Protein AF-T2IH09-F1 (afdb_monomer_lite)

Structure (mmCIF, N/CA/C/O backbone):
data_AF-T2IH09-F1
#
_entry.id   AF-T2IH09-F1
#
loop_
_atom_site.group_PDB
_atom_site.id
_atom_site.type_symbol
_atom_site.label_atom_id
_atom_site.label_alt_id
_atom_site.label_comp_id
_atom_site.label_asym_id
_atom_site.label_entity_id
_atom_site.label_seq_id
_atom_site.pdbx_PDB_ins_code
_atom_site.Cartn_x
_atom_site.Cartn_y
_atom_site.Cartn_z
_atom_site.occupancy
_atom_site.B_iso_or_equiv
_atom_site.auth_seq_id
_atom_site.auth_comp_id
_atom_site.auth_asym_id
_atom_site.auth_atom_id
_atom_site.pdbx_PDB_model_num
ATOM 1 N N . MET A 1 1 ? -2.433 -32.003 104.036 1.00 46.66 1 MET A N 1
ATOM 2 C CA . MET A 1 1 ? -1.662 -31.411 102.922 1.00 46.66 1 MET A CA 1
ATOM 3 C C . MET A 1 1 ? -2.143 -32.013 101.609 1.00 46.66 1 MET A C 1
ATOM 5 O O . MET A 1 1 ? -1.930 -33.198 101.401 1.00 46.66 1 MET A O 1
ATOM 9 N N . LYS A 1 2 ? -2.844 -31.217 100.794 1.00 37.00 2 LYS A N 1
ATOM 10 C CA . LYS A 1 2 ? -2.771 -31.111 99.322 1.00 37.00 2 LYS A CA 1
ATOM 11 C C . LYS A 1 2 ? -3.903 -30.170 98.893 1.00 37.00 2 LYS A C 1
ATOM 13 O O . LYS A 1 2 ? -5.067 -30.548 98.905 1.00 37.00 2 LYS A O 1
ATOM 18 N N . PHE A 1 3 ? -3.536 -28.928 98.593 1.00 43.38 3 PHE A N 1
ATOM 19 C CA . PHE A 1 3 ? -4.366 -28.004 97.827 1.00 43.38 3 PHE A CA 1
ATOM 20 C C . PHE A 1 3 ? -4.212 -28.351 96.343 1.00 43.38 3 PHE A C 1
ATOM 22 O O . PHE A 1 3 ? -3.113 -28.706 95.915 1.00 43.38 3 PHE A O 1
ATOM 29 N N . SER A 1 4 ? -5.282 -28.233 95.562 1.00 39.00 4 SER A N 1
ATOM 30 C CA . SER A 1 4 ? -5.186 -28.083 94.109 1.00 39.00 4 SER A CA 1
ATOM 31 C C . SER A 1 4 ? -6.393 -27.303 93.608 1.00 39.00 4 SER A C 1
ATOM 33 O O . SER A 1 4 ? -7.534 -27.735 93.749 1.00 39.00 4 SER A O 1
ATOM 35 N N . GLU A 1 5 ? -6.093 -26.135 93.060 1.00 45.44 5 GLU A N 1
ATOM 36 C CA . GLU A 1 5 ? -7.002 -25.106 92.576 1.00 45.44 5 GLU A CA 1
ATOM 37 C C . GLU A 1 5 ? -7.637 -25.429 91.213 1.00 45.44 5 GLU A C 1
ATOM 39 O O . GLU A 1 5 ? -7.049 -26.116 90.379 1.00 45.44 5 GLU A O 1
ATOM 44 N N . GLY A 1 6 ? -8.776 -24.774 90.957 1.00 41.94 6 GLY A N 1
ATOM 45 C CA . GLY A 1 6 ? -9.046 -24.126 89.673 1.00 41.94 6 GLY A CA 1
ATOM 46 C C . GLY A 1 6 ? -9.856 -24.918 88.644 1.00 41.94 6 GLY A C 1
ATOM 47 O O . GLY A 1 6 ? -9.384 -25.895 88.072 1.00 41.94 6 GLY A O 1
ATOM 48 N N . LYS A 1 7 ? -10.996 -24.355 88.225 1.00 40.88 7 LYS A N 1
ATOM 49 C CA . LYS A 1 7 ? -11.036 -23.450 87.057 1.00 40.88 7 LYS A CA 1
ATOM 50 C C . LYS A 1 7 ? -12.455 -22.913 86.829 1.00 40.88 7 LYS A C 1
ATOM 52 O O . LYS A 1 7 ? -13.425 -23.654 86.752 1.00 40.88 7 LYS A O 1
ATOM 57 N N . SER A 1 8 ? -12.516 -21.589 86.743 1.00 40.19 8 SER A N 1
ATOM 58 C CA . SER A 1 8 ? -13.667 -20.756 86.403 1.00 40.19 8 SER A CA 1
ATOM 59 C C . SER A 1 8 ? -14.221 -21.092 85.010 1.00 40.19 8 SER A C 1
ATOM 61 O O . SER A 1 8 ? -13.473 -21.115 84.030 1.00 40.19 8 SER A O 1
ATOM 63 N N . TYR A 1 9 ? -15.534 -21.325 84.924 1.00 46.09 9 TYR A N 1
ATOM 64 C CA . TYR A 1 9 ? -16.278 -21.433 83.668 1.00 46.09 9 TYR A CA 1
ATOM 65 C C . TYR A 1 9 ? -16.622 -20.032 83.163 1.00 46.09 9 TYR A C 1
ATOM 67 O O . TYR A 1 9 ? -17.756 -19.575 83.267 1.00 46.09 9 TYR A O 1
ATOM 75 N N . LEU A 1 10 ? -15.633 -19.330 82.621 1.00 43.31 10 LEU A N 1
ATOM 76 C CA . LEU A 1 10 ? -15.899 -18.166 81.785 1.00 43.31 10 LEU A CA 1
ATOM 77 C C . LEU A 1 10 ? -15.706 -18.599 80.338 1.00 43.31 10 LEU A C 1
ATOM 79 O O . LEU A 1 10 ? -14.590 -18.696 79.825 1.00 43.31 10 LEU A O 1
ATOM 83 N N . SER A 1 11 ? -16.832 -18.933 79.709 1.00 40.62 11 SER A N 1
ATOM 84 C CA . SER A 1 11 ? -16.965 -19.129 78.272 1.00 40.62 11 SER A CA 1
ATOM 85 C C . SER A 1 11 ? -16.314 -17.954 77.550 1.00 40.62 11 SER A C 1
ATOM 87 O O . SER A 1 11 ? -16.773 -16.816 77.648 1.00 40.62 11 SER A O 1
ATOM 89 N N . LYS A 1 12 ? -15.218 -18.236 76.844 1.00 39.53 12 LYS A N 1
ATOM 90 C CA . LYS A 1 12 ? -14.568 -17.287 75.947 1.00 39.53 12 LYS A CA 1
ATOM 91 C C . LYS A 1 12 ? -15.590 -16.877 74.889 1.00 39.53 12 LYS A C 1
ATOM 93 O O . LYS A 1 12 ? -15.905 -17.667 74.004 1.00 39.53 12 LYS A O 1
ATOM 98 N N . LEU A 1 13 ? -16.097 -15.652 74.981 1.00 39.06 13 LEU A N 1
ATOM 99 C CA . LEU A 1 13 ? -16.778 -15.004 73.871 1.00 39.06 13 LEU A CA 1
ATOM 100 C C . LEU A 1 13 ? -15.697 -14.679 72.835 1.00 39.06 13 LEU A C 1
ATOM 102 O O . LEU A 1 13 ? -15.056 -13.633 72.884 1.00 39.06 13 LEU A O 1
ATOM 106 N N . ALA A 1 14 ? -15.409 -15.637 71.957 1.00 49.75 14 ALA A N 1
ATOM 107 C CA . ALA A 1 14 ? -14.593 -15.378 70.787 1.00 49.75 14 ALA A CA 1
ATOM 108 C C . ALA A 1 14 ? -15.436 -14.509 69.850 1.00 49.75 14 ALA A C 1
ATOM 110 O O . ALA A 1 14 ? -16.384 -14.982 69.228 1.00 49.75 14 ALA A O 1
ATOM 111 N N . ILE A 1 15 ? -15.124 -13.216 69.814 1.00 48.81 15 ILE A N 1
ATOM 112 C CA . ILE A 1 15 ? -15.666 -12.276 68.838 1.00 48.81 15 ILE A CA 1
ATOM 113 C C . ILE A 1 15 ? -15.299 -12.834 67.460 1.00 48.81 15 ILE A C 1
ATOM 115 O O . ILE A 1 15 ? -14.118 -12.949 67.129 1.00 48.81 15 ILE A O 1
ATOM 119 N N . ALA A 1 16 ? -16.304 -13.240 66.685 1.00 49.28 16 ALA A N 1
ATOM 120 C CA . ALA A 1 16 ? -16.114 -13.671 65.311 1.00 49.28 16 ALA A CA 1
ATOM 121 C C . ALA A 1 16 ? -15.603 -12.470 64.504 1.00 49.28 16 ALA A C 1
ATOM 123 O O . ALA A 1 16 ? -16.352 -11.550 64.178 1.00 49.28 16 ALA A O 1
ATOM 124 N N . SER A 1 17 ? -14.300 -12.459 64.234 1.00 48.44 17 SER A N 1
ATOM 125 C CA . SER A 1 17 ? -13.679 -11.505 63.324 1.00 48.44 17 SER A CA 1
ATOM 126 C C . SER A 1 17 ? -14.224 -11.770 61.923 1.00 48.44 17 SER A C 1
ATOM 128 O O . SER A 1 17 ? -13.892 -12.774 61.294 1.00 48.44 17 SER A O 1
ATOM 130 N N . SER A 1 18 ? -15.115 -10.900 61.454 1.00 55.62 18 SER A N 1
ATOM 131 C CA . SER A 1 18 ? -15.536 -10.895 60.057 1.00 55.62 18 SER A CA 1
ATOM 132 C C . SER A 1 18 ? -14.411 -10.256 59.251 1.00 55.62 18 SER A C 1
ATOM 134 O O . SER A 1 18 ? -14.245 -9.038 59.265 1.00 55.62 18 SER A O 1
ATOM 136 N N . ILE A 1 19 ? -13.600 -11.078 58.584 1.00 58.06 19 ILE A N 1
ATOM 137 C CA . ILE A 1 19 ? -12.611 -10.594 57.621 1.00 58.06 19 ILE A CA 1
ATOM 138 C C . ILE A 1 19 ? -13.391 -10.095 56.403 1.00 58.06 19 ILE A C 1
ATOM 140 O O . ILE A 1 19 ? -13.823 -10.882 55.565 1.00 58.06 19 ILE A O 1
ATOM 144 N N . VAL A 1 20 ? -13.594 -8.782 56.312 1.00 58.94 20 VAL A N 1
ATOM 145 C CA . VAL A 1 20 ? -14.039 -8.140 55.072 1.00 58.94 20 VAL A CA 1
ATOM 146 C C . VAL A 1 20 ? -12.849 -8.155 54.121 1.00 58.94 20 VAL A C 1
ATOM 148 O O . VAL A 1 20 ? -11.920 -7.359 54.248 1.00 58.94 20 VAL A O 1
ATOM 151 N N . THR A 1 21 ? -12.836 -9.101 53.185 1.00 56.84 21 THR A N 1
ATOM 152 C CA . THR A 1 21 ? -11.869 -9.100 52.088 1.00 56.84 21 THR A CA 1
ATOM 153 C C . THR A 1 21 ? -12.292 -8.018 51.099 1.00 56.84 21 THR A C 1
ATOM 155 O O . THR A 1 21 ? -13.213 -8.206 50.307 1.00 56.84 21 THR A O 1
ATOM 158 N N . ILE A 1 22 ? -11.655 -6.849 51.171 1.00 59.97 22 ILE A N 1
ATOM 159 C CA . ILE A 1 22 ? -11.803 -5.811 50.149 1.00 59.97 22 ILE A CA 1
ATOM 160 C C . ILE A 1 22 ? -11.061 -6.321 48.913 1.00 59.97 22 ILE A C 1
ATOM 162 O O . ILE A 1 22 ? -9.833 -6.278 48.857 1.00 59.97 22 ILE A O 1
ATOM 166 N N . ASN A 1 23 ? -11.798 -6.850 47.935 1.00 58.34 23 ASN A N 1
ATOM 167 C CA . ASN A 1 23 ? -11.239 -7.132 46.618 1.00 58.34 23 ASN A CA 1
ATOM 168 C C . ASN A 1 23 ? -10.898 -5.788 45.969 1.00 58.34 23 ASN A C 1
ATOM 170 O O . ASN A 1 23 ? -11.774 -5.101 45.447 1.00 58.34 23 ASN A O 1
ATOM 174 N N . ALA A 1 24 ? -9.631 -5.387 46.044 1.00 61.00 24 ALA A N 1
ATOM 175 C CA . ALA A 1 24 ? -9.134 -4.280 45.247 1.00 61.00 24 ALA A CA 1
ATOM 176 C C . ALA A 1 24 ? -9.313 -4.654 43.768 1.00 61.00 24 ALA A C 1
ATOM 178 O O . ALA A 1 24 ? -8.673 -5.584 43.276 1.00 61.00 24 ALA A O 1
ATOM 179 N N . LEU A 1 25 ? -10.208 -3.954 43.069 1.00 60.94 25 LEU A N 1
ATOM 180 C CA . LEU A 1 25 ? -10.286 -4.002 41.614 1.00 60.94 25 LEU A CA 1
ATOM 181 C C . LEU A 1 25 ? -8.935 -3.524 41.080 1.00 60.94 25 LEU A C 1
ATOM 183 O O . LEU A 1 25 ? -8.598 -2.345 41.181 1.00 60.94 25 LEU A O 1
ATOM 187 N N . ALA A 1 26 ? -8.134 -4.452 40.561 1.00 64.31 26 ALA A N 1
ATOM 188 C CA . ALA A 1 26 ? -6.912 -4.107 39.860 1.00 64.31 26 ALA A CA 1
ATOM 189 C C . ALA A 1 26 ? -7.300 -3.283 38.626 1.00 64.31 26 ALA A C 1
ATOM 191 O O . ALA A 1 26 ? -7.812 -3.823 37.646 1.00 64.31 26 ALA A O 1
ATOM 192 N N . ILE A 1 27 ? -7.075 -1.969 38.679 1.00 63.00 27 ILE A N 1
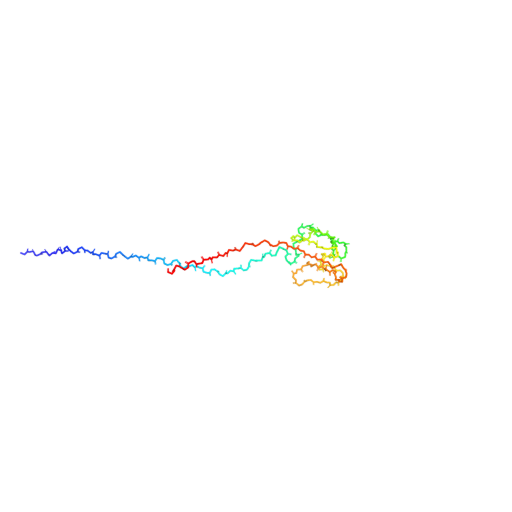ATOM 193 C CA . ILE A 1 27 ? -7.140 -1.109 37.499 1.00 63.00 27 ILE A CA 1
ATOM 194 C C . ILE A 1 27 ? -5.911 -1.464 36.662 1.00 63.00 27 ILE A C 1
ATOM 196 O O . ILE A 1 27 ? -4.837 -0.885 36.823 1.00 63.00 27 ILE A O 1
ATOM 200 N N . ALA A 1 28 ? -6.038 -2.487 35.817 1.00 63.97 28 ALA A N 1
ATOM 201 C CA . ALA A 1 28 ? -5.037 -2.755 34.802 1.00 63.97 28 ALA A CA 1
ATOM 202 C C . ALA A 1 28 ? -4.999 -1.538 33.861 1.00 63.97 28 ALA A C 1
ATOM 204 O O . ALA A 1 28 ? -6.062 -1.099 33.409 1.00 63.97 28 ALA A O 1
ATOM 205 N N . PRO A 1 29 ? -3.820 -0.963 33.561 1.00 63.59 29 PRO A N 1
ATOM 206 C CA . PRO A 1 29 ? -3.733 0.076 32.547 1.00 63.59 29 PRO A CA 1
ATOM 207 C C . PRO A 1 29 ? -4.310 -0.485 31.247 1.00 63.59 29 PRO A C 1
ATOM 209 O O . PRO A 1 29 ? -3.933 -1.584 30.832 1.00 63.59 29 PRO A O 1
ATOM 212 N N . SER A 1 30 ? -5.238 0.239 30.612 1.00 65.19 30 SER A N 1
ATOM 213 C CA . SER A 1 30 ? -5.767 -0.186 29.319 1.00 65.19 30 SER A CA 1
ATOM 214 C C . SER A 1 30 ? -4.607 -0.220 28.328 1.00 65.19 30 SER A C 1
ATOM 216 O O . SER A 1 30 ? -4.091 0.824 27.924 1.00 65.19 30 SER A O 1
ATOM 218 N N . GLN A 1 31 ? -4.159 -1.414 27.952 1.00 67.94 31 GLN A N 1
ATOM 219 C CA . GLN A 1 31 ? -3.251 -1.564 26.826 1.00 67.94 31 GLN A CA 1
ATOM 220 C C . GLN A 1 31 ? -4.034 -1.110 25.591 1.00 67.94 31 GLN A C 1
ATOM 222 O O . GLN A 1 31 ? -5.095 -1.662 25.295 1.00 67.94 31 GLN A O 1
ATOM 227 N N . ALA A 1 32 ? -3.556 -0.075 24.899 1.00 71.69 32 ALA A N 1
ATOM 228 C CA . ALA A 1 32 ? -4.133 0.307 23.620 1.00 71.69 32 ALA A CA 1
ATOM 229 C C . ALA A 1 32 ? -3.961 -0.878 22.659 1.00 71.69 32 ALA A C 1
ATOM 231 O O . ALA A 1 32 ? -2.843 -1.245 22.301 1.00 71.69 32 ALA A O 1
ATOM 232 N N . MET A 1 33 ? -5.065 -1.515 22.283 1.00 75.62 33 MET A N 1
ATOM 233 C CA . MET A 1 33 ? -5.044 -2.586 21.295 1.00 75.62 33 MET A CA 1
ATOM 234 C C . MET A 1 33 ? -4.766 -1.964 19.924 1.00 75.62 33 MET A C 1
ATOM 236 O O . MET A 1 33 ? -5.526 -1.107 19.471 1.00 75.62 33 MET A O 1
ATOM 240 N N . ASN A 1 34 ? -3.686 -2.384 19.255 1.00 82.56 34 ASN A N 1
ATOM 241 C CA . ASN A 1 34 ? -3.486 -2.024 17.856 1.00 82.56 34 ASN A CA 1
ATOM 242 C C . ASN A 1 34 ? -4.483 -2.812 17.007 1.00 82.56 34 ASN A C 1
ATOM 244 O O . ASN A 1 34 ? -4.357 -4.022 16.829 1.00 82.56 34 ASN A O 1
ATOM 248 N N . LEU A 1 35 ? -5.490 -2.102 16.521 1.00 89.62 35 LEU A N 1
ATOM 249 C CA . LEU A 1 35 ? -6.575 -2.664 15.733 1.00 89.62 35 LEU A CA 1
ATOM 250 C C . LEU A 1 35 ? -6.293 -2.646 14.229 1.00 89.62 35 LEU A C 1
ATOM 252 O O . LEU A 1 35 ? -7.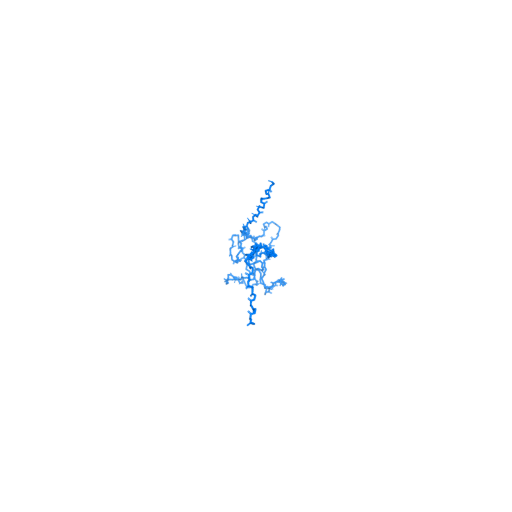015 -3.296 13.474 1.00 89.62 35 LEU A O 1
ATOM 256 N N . ILE A 1 36 ? -5.264 -1.911 13.793 1.00 93.62 36 ILE A N 1
ATOM 257 C CA . ILE A 1 36 ? -4.922 -1.808 12.379 1.00 93.62 36 ILE A CA 1
ATOM 258 C C . ILE A 1 36 ? -4.215 -3.085 11.949 1.00 93.62 36 ILE A C 1
ATOM 260 O O . ILE A 1 36 ? -3.094 -3.376 12.374 1.00 93.62 36 ILE A O 1
ATOM 264 N N . GLN A 1 37 ? -4.849 -3.838 11.058 1.00 95.00 37 GLN A N 1
ATOM 265 C CA . GLN A 1 37 ? -4.213 -5.009 10.468 1.00 95.00 37 GLN A CA 1
ATOM 266 C C . GLN A 1 37 ? -3.250 -4.554 9.378 1.00 95.00 37 GLN A C 1
ATOM 268 O O . GLN A 1 37 ? -3.620 -3.757 8.517 1.00 95.00 37 GLN A O 1
ATOM 273 N N . ASN A 1 38 ? -2.021 -5.071 9.415 1.00 96.25 38 ASN A N 1
ATOM 274 C CA . ASN A 1 38 ? -0.982 -4.752 8.435 1.00 96.25 38 ASN A CA 1
ATOM 275 C C . ASN A 1 38 ? -0.777 -3.234 8.241 1.00 96.25 38 ASN A C 1
ATOM 277 O O . ASN A 1 38 ? -0.656 -2.749 7.118 1.00 96.25 38 ASN A O 1
ATOM 281 N N . GLY A 1 39 ? -0.781 -2.469 9.339 1.00 95.50 39 GLY A N 1
ATOM 282 C CA . GLY A 1 39 ? -0.679 -1.005 9.292 1.00 95.50 39 GLY A CA 1
ATOM 283 C C . GLY A 1 39 ? 0.657 -0.474 8.769 1.00 95.50 39 GLY A C 1
ATOM 284 O O . GLY A 1 39 ? 0.723 0.668 8.332 1.00 95.50 39 GLY A O 1
ATOM 285 N N . SER A 1 40 ? 1.706 -1.301 8.791 1.00 95.44 40 SER A N 1
ATOM 286 C CA . SER A 1 40 ? 3.005 -1.000 8.182 1.00 95.44 40 SER A CA 1
ATOM 287 C C . SER A 1 40 ? 3.137 -1.507 6.745 1.00 95.44 40 SER A C 1
ATOM 289 O O . SER A 1 40 ? 4.151 -1.241 6.122 1.00 95.44 40 SER A O 1
ATOM 291 N N . PHE A 1 41 ? 2.139 -2.225 6.212 1.00 97.62 41 PHE A N 1
ATOM 292 C CA . PHE A 1 41 ? 2.141 -2.802 4.859 1.00 97.62 41 PHE A CA 1
ATOM 293 C C . PHE A 1 41 ? 3.216 -3.870 4.598 1.00 97.62 41 PHE A C 1
ATOM 295 O O . PHE A 1 41 ? 3.440 -4.242 3.450 1.00 97.62 41 PHE A O 1
ATOM 302 N N . GLU A 1 42 ? 3.849 -4.399 5.645 1.00 97.94 42 GLU A N 1
ATOM 303 C CA . GLU A 1 42 ? 4.951 -5.368 5.544 1.00 97.94 42 GLU A CA 1
ATOM 304 C C . GLU A 1 42 ? 4.488 -6.820 5.373 1.00 97.94 42 GLU A C 1
ATOM 306 O O . GLU A 1 42 ? 5.233 -7.667 4.878 1.00 97.94 42 GLU A O 1
ATOM 311 N N . ASN A 1 43 ? 3.259 -7.151 5.782 1.00 97.25 43 ASN A N 1
ATOM 312 C CA . ASN A 1 43 ? 2.730 -8.491 5.566 1.00 97.25 43 ASN A CA 1
ATOM 313 C C . ASN A 1 43 ? 2.356 -8.654 4.091 1.00 97.25 43 ASN A C 1
ATOM 315 O O . ASN A 1 43 ? 1.304 -8.183 3.662 1.00 97.25 43 ASN A O 1
ATOM 319 N N . ILE A 1 44 ? 3.204 -9.353 3.334 1.00 97.12 44 ILE A N 1
ATOM 320 C CA . ILE A 1 44 ? 2.956 -9.615 1.915 1.00 97.12 44 ILE A CA 1
ATOM 321 C C . ILE A 1 44 ? 2.048 -10.816 1.657 1.00 97.12 44 ILE A C 1
ATOM 323 O O . ILE A 1 44 ? 1.456 -10.891 0.587 1.00 97.12 44 ILE A O 1
ATOM 327 N N . ASN A 1 45 ? 1.952 -11.775 2.583 1.00 96.50 45 ASN A N 1
ATOM 328 C CA . ASN A 1 45 ? 1.220 -13.041 2.413 1.00 96.50 45 ASN A CA 1
ATOM 329 C C . ASN A 1 45 ? 1.378 -13.704 1.015 1.00 96.50 45 ASN A C 1
ATOM 331 O O . ASN A 1 45 ? 0.431 -14.272 0.479 1.00 96.50 45 ASN A O 1
ATOM 335 N N . GLY A 1 46 ? 2.547 -13.558 0.373 1.00 96.19 46 GLY A N 1
ATOM 336 C CA . GLY A 1 46 ? 2.816 -14.048 -0.990 1.00 96.19 46 GLY A CA 1
ATOM 337 C C . GLY A 1 46 ? 2.045 -13.358 -2.128 1.00 96.19 46 GLY A C 1
ATOM 338 O O . GLY A 1 46 ? 2.086 -13.828 -3.259 1.00 96.19 46 GLY A O 1
ATOM 339 N N . THR A 1 47 ? 1.337 -12.264 -1.852 1.00 97.69 47 THR A N 1
ATOM 340 C CA . THR A 1 47 ? 0.456 -11.573 -2.811 1.00 97.69 47 THR A CA 1
ATOM 341 C C . THR A 1 47 ? 1.149 -10.460 -3.597 1.00 97.69 47 THR A C 1
ATOM 343 O O . THR A 1 47 ? 0.683 -10.090 -4.674 1.00 97.69 47 THR A O 1
ATOM 346 N N . PHE A 1 48 ? 2.262 -9.928 -3.084 1.00 97.88 48 PHE A N 1
ATOM 347 C CA . PHE A 1 48 ? 3.031 -8.901 -3.775 1.00 97.88 48 PHE A CA 1
ATOM 348 C C . PHE A 1 48 ? 3.744 -9.483 -5.000 1.00 97.88 48 PHE A C 1
ATOM 350 O O . PHE A 1 48 ? 4.567 -10.392 -4.880 1.00 97.88 48 PHE A O 1
ATOM 357 N N . VAL A 1 49 ? 3.474 -8.906 -6.171 1.00 97.00 49 VAL A N 1
ATOM 358 C CA . VAL A 1 49 ? 4.130 -9.256 -7.433 1.00 97.00 49 VAL A CA 1
ATOM 359 C C . VAL A 1 49 ? 4.791 -8.009 -8.008 1.00 97.00 49 VAL A C 1
ATOM 361 O O . VAL A 1 49 ? 4.124 -7.108 -8.514 1.00 97.00 49 VAL A O 1
ATOM 364 N N . ASN A 1 50 ? 6.121 -7.963 -7.932 1.00 94.69 50 ASN A N 1
ATOM 365 C CA . ASN A 1 50 ? 6.915 -6.881 -8.504 1.00 94.69 50 ASN A CA 1
ATOM 366 C C . ASN A 1 50 ? 6.728 -6.833 -10.031 1.00 94.69 50 ASN A C 1
ATOM 368 O O . ASN A 1 50 ? 6.950 -7.829 -10.716 1.00 94.69 50 ASN A O 1
ATOM 372 N N . ASN A 1 51 ? 6.381 -5.666 -10.572 1.00 94.00 51 ASN A N 1
ATOM 373 C CA . ASN A 1 51 ? 6.238 -5.441 -12.013 1.00 94.00 51 ASN A CA 1
ATOM 374 C C . ASN A 1 51 ? 7.573 -5.272 -12.773 1.00 94.00 51 ASN A C 1
ATOM 376 O O . ASN A 1 51 ? 7.566 -4.928 -13.952 1.00 94.00 51 ASN A O 1
ATOM 380 N N . GLY A 1 52 ? 8.709 -5.459 -12.100 1.00 93.88 52 GLY A N 1
ATOM 381 C CA . GLY A 1 52 ? 10.059 -5.239 -12.622 1.00 93.88 52 GLY A CA 1
ATOM 382 C C . GLY A 1 52 ? 10.670 -3.886 -12.242 1.00 93.88 52 GLY A C 1
ATOM 383 O O . GLY A 1 52 ? 11.876 -3.716 -12.377 1.00 93.88 52 GLY A O 1
ATOM 384 N N . ALA A 1 53 ? 9.881 -2.945 -11.716 1.00 93.94 53 ALA A N 1
ATOM 385 C CA . ALA A 1 53 ? 10.335 -1.621 -11.277 1.00 93.94 53 ALA A CA 1
ATOM 386 C C . ALA A 1 53 ? 10.275 -1.427 -9.747 1.00 93.94 53 ALA A C 1
ATOM 388 O O . ALA A 1 53 ? 10.480 -0.321 -9.242 1.00 93.94 53 ALA A O 1
ATOM 389 N N . GLY A 1 54 ? 10.010 -2.499 -8.995 1.00 95.75 54 GLY A N 1
ATOM 390 C CA . GLY A 1 54 ? 9.967 -2.500 -7.532 1.00 95.75 54 GLY A CA 1
ATOM 391 C C . GLY A 1 54 ? 8.609 -2.147 -6.937 1.00 95.75 54 GLY A C 1
ATOM 392 O O . GLY A 1 54 ? 8.546 -1.864 -5.741 1.00 95.75 54 GLY A O 1
ATOM 393 N N . PHE A 1 55 ? 7.536 -2.172 -7.731 1.00 95.88 55 PHE A N 1
ATOM 394 C CA . PHE A 1 55 ? 6.177 -1.902 -7.266 1.00 95.88 55 PHE A CA 1
ATOM 395 C C . PHE A 1 55 ? 5.135 -2.804 -7.934 1.00 95.88 55 PHE A C 1
ATOM 397 O O . PHE A 1 55 ? 5.408 -3.475 -8.927 1.00 95.88 55 PHE A O 1
ATOM 404 N N . MET A 1 56 ? 3.925 -2.795 -7.387 1.00 97.00 56 MET A N 1
ATOM 405 C CA . MET A 1 56 ? 2.758 -3.493 -7.906 1.00 97.00 56 MET A CA 1
ATOM 406 C C . MET A 1 56 ? 1.593 -2.499 -8.031 1.00 97.00 56 MET A C 1
ATOM 408 O O . MET A 1 56 ? 1.126 -1.995 -7.007 1.00 97.00 56 MET A O 1
ATOM 412 N N . PRO A 1 57 ? 1.113 -2.184 -9.248 1.00 95.44 57 PRO A N 1
ATOM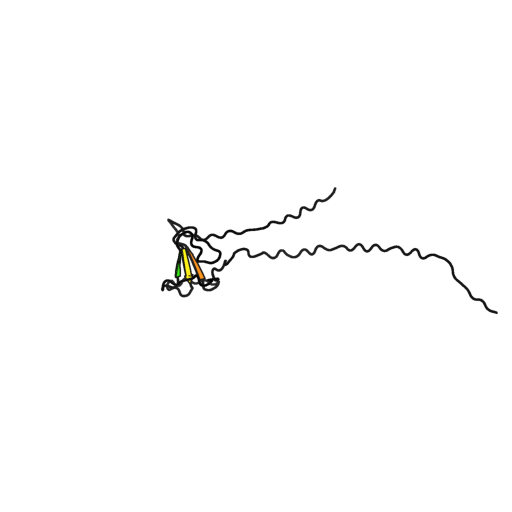 413 C CA . PRO A 1 57 ? -0.066 -1.345 -9.418 1.00 95.44 57 PRO A CA 1
ATOM 414 C C . PRO A 1 57 ? -1.323 -2.105 -8.988 1.00 95.44 57 PRO A C 1
ATOM 416 O O . PRO A 1 57 ? -1.493 -3.282 -9.306 1.00 95.44 57 PRO A O 1
ATOM 419 N N . LEU A 1 58 ? -2.225 -1.419 -8.294 1.00 96.81 58 LEU A N 1
ATOM 420 C CA . LEU A 1 58 ? -3.466 -1.981 -7.779 1.00 96.81 58 LEU A CA 1
ATOM 421 C C . LEU A 1 58 ? -4.667 -1.265 -8.407 1.00 96.81 58 LEU A C 1
ATOM 423 O O . LEU A 1 58 ? -4.764 -0.035 -8.409 1.00 96.81 58 LEU A O 1
ATOM 427 N N . GLY A 1 59 ? -5.588 -2.058 -8.959 1.00 95.00 59 GLY A N 1
ATOM 428 C CA . GLY A 1 59 ? -6.878 -1.576 -9.456 1.00 95.00 59 GLY A CA 1
ATOM 429 C C . GLY A 1 59 ? -7.846 -1.249 -8.318 1.00 95.00 59 GLY A C 1
ATOM 430 O O . GLY A 1 59 ? -7.542 -1.513 -7.159 1.00 95.00 59 GLY A O 1
ATOM 431 N N . ASN A 1 60 ? -9.017 -0.696 -8.647 1.00 95.56 60 ASN A N 1
ATOM 432 C CA . ASN A 1 60 ? -10.093 -0.435 -7.684 1.00 95.56 60 ASN A CA 1
ATOM 433 C C . ASN A 1 60 ? -10.635 -1.736 -7.059 1.00 95.56 60 ASN A C 1
ATOM 435 O O . ASN A 1 60 ? -10.809 -2.718 -7.779 1.00 95.56 60 ASN A O 1
ATOM 439 N N . GLY A 1 61 ? -10.937 -1.738 -5.758 1.00 96.75 61 GLY A N 1
ATOM 440 C CA . GLY A 1 61 ? -11.465 -2.904 -5.041 1.00 96.75 61 GLY A CA 1
ATOM 441 C C . GLY A 1 61 ? -10.464 -4.047 -4.830 1.00 96.75 61 GLY A C 1
ATOM 442 O O . GLY A 1 61 ? -10.858 -5.146 -4.453 1.00 96.75 61 GLY A O 1
ATOM 443 N N . SER A 1 62 ? -9.175 -3.817 -5.080 1.00 97.31 62 SER A N 1
ATOM 444 C CA . SER A 1 62 ? -8.117 -4.805 -4.870 1.00 97.31 62 SER A CA 1
ATOM 445 C C . SER A 1 62 ? -7.935 -5.105 -3.385 1.00 97.31 62 SER A C 1
ATOM 447 O O . SER A 1 62 ? -7.780 -4.182 -2.588 1.00 97.31 62 SER A O 1
ATOM 449 N N . THR A 1 63 ? -7.876 -6.392 -3.040 1.00 96.94 63 THR A N 1
ATOM 450 C CA . THR A 1 63 ? -7.572 -6.911 -1.693 1.00 96.94 63 THR A CA 1
ATOM 451 C C . THR A 1 63 ? -6.185 -7.553 -1.622 1.00 96.94 63 THR A C 1
ATOM 453 O O . THR A 1 63 ? -5.932 -8.406 -0.773 1.00 96.94 63 THR A O 1
ATOM 456 N N . VAL A 1 64 ? -5.305 -7.214 -2.572 1.00 97.25 64 VAL A N 1
ATOM 457 C CA . VAL A 1 64 ? -3.958 -7.791 -2.667 1.00 97.25 64 VAL A CA 1
ATOM 458 C C . VAL A 1 64 ? -3.148 -7.474 -1.416 1.00 97.25 64 VAL A C 1
ATOM 460 O O . VAL A 1 64 ? -2.564 -8.386 -0.854 1.00 97.25 64 VAL A O 1
ATOM 463 N N . ILE A 1 65 ? -3.145 -6.224 -0.941 1.00 98.12 65 ILE A N 1
ATOM 464 C CA . ILE A 1 65 ? -2.485 -5.878 0.324 1.00 98.12 65 ILE A CA 1
ATOM 465 C C . ILE A 1 65 ? -3.308 -6.485 1.470 1.00 98.12 65 ILE A C 1
ATOM 467 O O . ILE A 1 65 ? -4.440 -6.045 1.689 1.00 98.12 65 ILE A O 1
ATOM 471 N N . PRO A 1 66 ? -2.782 -7.455 2.241 1.00 97.69 66 PRO A N 1
ATOM 472 C CA . PRO A 1 66 ? -3.540 -8.097 3.307 1.00 97.69 66 PRO A CA 1
ATOM 473 C C . PRO A 1 66 ? -4.088 -7.075 4.303 1.00 97.69 66 PRO A C 1
ATOM 475 O O . PRO A 1 66 ? -3.346 -6.224 4.793 1.00 97.69 66 PRO A O 1
ATOM 478 N N . GLY A 1 67 ? -5.386 -7.170 4.598 1.00 96.50 67 GLY A N 1
ATOM 479 C CA . GLY A 1 67 ? -6.092 -6.268 5.512 1.00 96.50 67 GLY A CA 1
ATOM 480 C C . GLY A 1 67 ? -6.570 -4.950 4.890 1.00 96.50 67 GLY A C 1
ATOM 481 O O . GLY A 1 67 ? -7.303 -4.222 5.555 1.00 96.50 67 GLY A O 1
ATOM 482 N N . TRP A 1 68 ? -6.219 -4.643 3.640 1.00 98.12 68 TRP A N 1
ATOM 483 C CA . TRP A 1 68 ? -6.585 -3.388 2.985 1.00 98.12 68 TRP A CA 1
ATOM 484 C C . TRP A 1 68 ? -7.347 -3.629 1.684 1.00 98.12 68 TRP A C 1
ATOM 486 O O . TRP A 1 68 ? -7.094 -4.584 0.957 1.00 98.12 68 TRP A O 1
ATOM 496 N N . THR A 1 69 ? -8.285 -2.736 1.380 1.00 98.12 69 THR A N 1
ATOM 497 C CA . THR A 1 69 ? -8.988 -2.686 0.093 1.00 98.12 69 THR A CA 1
ATOM 498 C C . THR A 1 69 ? -8.729 -1.344 -0.574 1.00 98.12 69 THR A C 1
ATOM 500 O O . THR A 1 69 ? -8.839 -0.304 0.077 1.00 98.12 69 THR A O 1
ATOM 503 N N . THR A 1 70 ? -8.394 -1.330 -1.863 1.00 97.50 70 THR A N 1
ATOM 504 C CA . THR A 1 70 ? -8.277 -0.068 -2.605 1.00 97.50 70 THR A CA 1
ATOM 505 C C . THR A 1 70 ? -9.654 0.541 -2.868 1.00 97.50 70 THR A C 1
ATOM 507 O O . THR A 1 70 ? -10.583 -0.148 -3.288 1.00 97.50 70 THR A O 1
ATOM 510 N N . THR A 1 71 ? -9.796 1.845 -2.636 1.00 94.69 71 THR A N 1
ATOM 511 C CA . THR A 1 71 ? -11.070 2.565 -2.825 1.00 94.69 71 THR A CA 1
ATOM 512 C C . THR A 1 71 ? -11.206 3.221 -4.194 1.00 94.69 71 THR A C 1
ATOM 514 O O . THR A 1 71 ? -12.304 3.622 -4.566 1.00 94.69 71 THR A O 1
ATOM 517 N N . ASN A 1 72 ? -10.100 3.343 -4.929 1.00 90.75 72 ASN A N 1
ATOM 518 C CA . ASN A 1 72 ? -10.024 3.892 -6.278 1.00 90.75 72 ASN A CA 1
ATOM 519 C C . ASN A 1 72 ? -8.852 3.244 -7.032 1.00 90.75 72 ASN A C 1
ATOM 521 O O . ASN A 1 72 ? -7.920 2.738 -6.395 1.00 90.75 72 ASN A O 1
ATOM 525 N N . PRO A 1 73 ? -8.854 3.268 -8.381 1.00 75.50 73 PRO A N 1
ATOM 526 C CA . PRO A 1 73 ? -7.641 2.960 -9.133 1.00 75.50 73 PRO A CA 1
ATOM 527 C C . P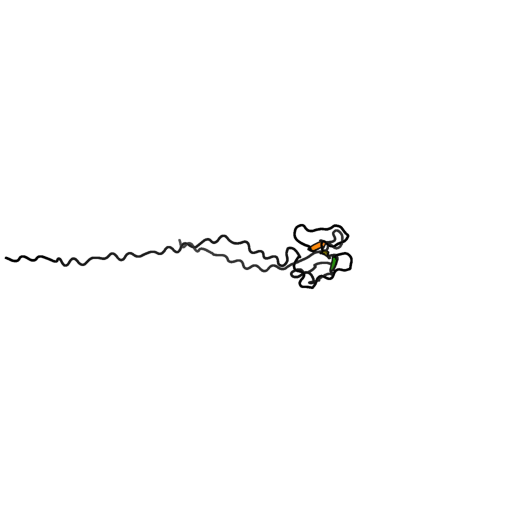RO A 1 73 ? -6.563 4.020 -8.819 1.00 75.50 73 PRO A C 1
ATOM 529 O O . PRO A 1 73 ? -6.892 5.084 -8.303 1.00 75.50 73 PRO A O 1
ATOM 532 N N . PHE A 1 74 ? -5.293 3.753 -9.139 1.00 89.88 74 PHE A N 1
ATOM 533 C CA . PHE A 1 74 ? -4.127 4.623 -8.848 1.00 89.88 74 PHE A CA 1
ATOM 534 C C . PHE A 1 74 ? -3.513 4.483 -7.446 1.00 89.88 74 PHE A C 1
ATOM 536 O O . PHE A 1 74 ? -3.078 5.463 -6.835 1.00 89.88 74 PHE A O 1
ATOM 543 N N . VAL A 1 75 ? -3.434 3.242 -6.971 1.00 95.81 75 VAL A N 1
ATOM 544 C CA . VAL A 1 75 ? -2.619 2.851 -5.818 1.00 95.81 75 VAL A CA 1
ATOM 545 C C . VAL A 1 75 ? -1.482 1.960 -6.308 1.00 95.81 75 VAL A C 1
ATOM 547 O O . VAL A 1 75 ? -1.711 1.077 -7.136 1.00 95.81 75 VAL A O 1
ATOM 550 N N . ALA A 1 76 ? -0.271 2.159 -5.798 1.00 95.56 76 ALA A N 1
ATOM 551 C CA . ALA A 1 76 ? 0.831 1.223 -5.973 1.00 95.56 76 ALA A CA 1
ATOM 552 C C . ALA A 1 76 ? 1.302 0.716 -4.610 1.00 95.56 76 ALA A C 1
ATOM 554 O O . ALA A 1 76 ? 1.515 1.499 -3.691 1.00 95.56 76 ALA A O 1
ATOM 555 N N . TRP A 1 77 ? 1.488 -0.595 -4.480 1.00 97.56 77 TRP A N 1
ATOM 556 C CA . TRP A 1 77 ? 2.269 -1.146 -3.378 1.00 97.56 77 TRP A CA 1
ATOM 557 C C . TRP A 1 77 ? 3.729 -1.111 -3.808 1.00 97.56 77 TRP A C 1
ATOM 559 O O . TRP A 1 77 ? 4.089 -1.728 -4.808 1.00 97.56 77 TRP A O 1
ATOM 569 N N . ILE A 1 78 ? 4.556 -0.333 -3.129 1.00 97.44 78 ILE A N 1
ATOM 570 C CA . ILE A 1 78 ? 5.956 -0.116 -3.482 1.00 97.44 78 ILE A CA 1
ATOM 571 C C . ILE A 1 78 ? 6.837 -0.859 -2.484 1.00 97.44 78 ILE A C 1
ATOM 573 O O . ILE A 1 78 ? 6.570 -0.840 -1.287 1.00 97.44 78 ILE A O 1
ATOM 577 N N . SER A 1 79 ? 7.893 -1.500 -2.984 1.00 96.94 79 SER A N 1
ATOM 578 C CA . SER A 1 79 ? 8.990 -2.023 -2.168 1.00 96.94 79 SER A CA 1
ATOM 579 C C . SER A 1 79 ? 10.184 -1.075 -2.210 1.00 96.94 79 SER A C 1
ATOM 581 O O . SER A 1 79 ? 10.433 -0.444 -3.236 1.00 96.94 79 SER A O 1
ATOM 583 N N . ASP A 1 80 ? 11.012 -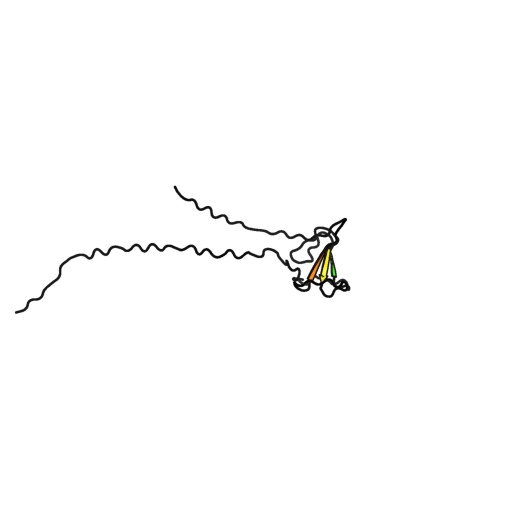1.064 -1.179 1.00 95.69 80 ASP A N 1
ATOM 584 C CA . ASP A 1 80 ? 12.249 -0.286 -1.097 1.00 95.69 80 ASP A CA 1
ATOM 585 C C . ASP A 1 80 ? 13.305 -0.702 -2.136 1.00 95.69 80 ASP A C 1
ATOM 587 O O . ASP A 1 80 ? 14.326 -0.050 -2.288 1.00 95.69 80 ASP A O 1
ATOM 591 N N . SER A 1 81 ? 13.077 -1.753 -2.922 1.00 92.69 81 SER A N 1
ATOM 592 C CA . SER A 1 81 ? 13.912 -2.056 -4.093 1.00 92.69 81 SER A CA 1
ATOM 593 C C . SER A 1 81 ? 13.557 -1.225 -5.337 1.00 92.69 81 SER A C 1
ATOM 595 O O . SER A 1 81 ? 14.185 -1.385 -6.382 1.00 92.69 81 SER A O 1
ATOM 597 N N . ASN A 1 82 ? 12.560 -0.334 -5.252 1.00 95.00 82 ASN A N 1
ATOM 598 C CA . ASN A 1 82 ? 12.112 0.472 -6.385 1.00 95.00 82 ASN A CA 1
ATOM 599 C C . ASN A 1 82 ? 13.179 1.442 -6.910 1.00 95.00 82 ASN A C 1
ATOM 601 O O . ASN A 1 82 ? 14.003 1.981 -6.158 1.00 95.00 82 ASN A O 1
ATOM 605 N N . GLY A 1 83 ? 13.084 1.707 -8.216 1.00 91.81 83 GLY A N 1
ATOM 606 C CA . GLY A 1 83 ? 13.959 2.626 -8.945 1.00 91.81 83 GLY A CA 1
ATOM 607 C C . GLY A 1 83 ? 13.646 4.114 -8.753 1.00 91.81 83 GLY A C 1
ATOM 608 O O . GLY A 1 83 ? 14.350 4.945 -9.315 1.00 91.81 83 GLY A O 1
ATOM 609 N N . PHE A 1 84 ? 12.620 4.472 -7.974 1.00 90.81 84 PHE A N 1
ATOM 610 C CA . PHE A 1 84 ? 12.213 5.864 -7.734 1.00 90.81 84 PHE A CA 1
ATOM 611 C C . PHE A 1 84 ? 12.886 6.486 -6.506 1.00 90.81 84 PHE A C 1
ATOM 613 O O . PHE A 1 84 ? 12.693 7.666 -6.230 1.00 90.81 84 PHE A O 1
ATOM 620 N N . GLY A 1 85 ? 13.649 5.698 -5.743 1.00 91.75 85 GLY A N 1
ATOM 621 C CA . GLY A 1 85 ? 14.290 6.156 -4.509 1.00 91.75 85 GLY A CA 1
ATOM 622 C C . GLY A 1 85 ? 13.319 6.370 -3.343 1.00 91.75 85 GLY A C 1
ATOM 623 O O . GLY A 1 85 ? 13.737 6.857 -2.297 1.00 91.75 85 GLY A O 1
ATOM 624 N N . VAL A 1 86 ? 12.046 5.985 -3.488 1.00 91.75 86 VAL A N 1
ATOM 625 C CA . VAL A 1 86 ? 11.074 5.994 -2.386 1.00 91.75 86 VAL A CA 1
ATOM 626 C C . VAL A 1 86 ? 11.476 4.907 -1.395 1.00 91.75 86 VAL A C 1
ATOM 628 O O . VAL A 1 86 ? 11.752 3.778 -1.805 1.00 91.75 86 VAL A O 1
ATOM 631 N N . ARG A 1 87 ? 11.566 5.243 -0.111 1.00 94.06 87 ARG A N 1
ATOM 632 C CA . ARG A 1 87 ? 11.934 4.312 0.961 1.00 94.06 87 ARG A CA 1
ATOM 633 C C . ARG A 1 87 ? 11.059 4.560 2.176 1.00 94.06 87 ARG A C 1
ATOM 635 O O . ARG A 1 87 ? 10.705 5.711 2.439 1.00 94.06 87 ARG A O 1
ATOM 642 N N . THR A 1 88 ? 10.749 3.513 2.930 1.00 94.06 88 THR A N 1
ATOM 643 C CA . THR A 1 88 ? 10.066 3.646 4.221 1.00 94.06 88 THR A CA 1
ATOM 644 C C . THR A 1 88 ? 11.048 3.414 5.371 1.00 94.06 88 THR A C 1
ATOM 646 O O . THR A 1 88 ? 11.820 2.462 5.341 1.00 94.06 88 THR A O 1
ATOM 649 N N . PRO A 1 89 ? 11.040 4.235 6.437 1.00 93.81 89 PRO A N 1
ATOM 650 C CA . PRO A 1 89 ? 11.822 3.932 7.635 1.00 93.81 89 PRO A CA 1
ATOM 651 C C . PRO A 1 89 ? 11.176 2.834 8.501 1.00 93.81 89 PRO A C 1
ATOM 653 O O . PRO A 1 89 ? 11.736 2.460 9.528 1.00 93.81 89 PRO A O 1
ATOM 656 N N . PHE A 1 90 ? 9.995 2.335 8.118 1.00 93.62 90 PHE A N 1
ATOM 657 C CA . PHE A 1 90 ? 9.190 1.392 8.901 1.00 93.62 90 PHE A CA 1
ATOM 658 C C . PHE A 1 90 ? 9.162 -0.032 8.323 1.00 93.62 90 PHE A C 1
ATOM 660 O O . PHE A 1 90 ? 8.309 -0.825 8.721 1.00 93.62 90 PHE A O 1
ATOM 667 N N . GLY A 1 91 ? 10.091 -0.363 7.421 1.00 95.50 91 GLY A N 1
ATOM 668 C CA . GLY A 1 91 ? 10.207 -1.693 6.828 1.00 95.50 91 GLY A CA 1
ATOM 669 C C . GLY A 1 91 ? 10.691 -1.648 5.382 1.00 95.50 91 GLY A C 1
ATOM 670 O O . GLY A 1 91 ? 11.649 -0.949 5.078 1.00 95.50 91 GLY A O 1
ATOM 671 N N . THR A 1 92 ? 10.067 -2.433 4.509 1.00 97.06 92 THR A N 1
ATOM 672 C CA . THR A 1 92 ? 10.395 -2.549 3.081 1.00 97.06 92 THR A CA 1
ATOM 673 C C . THR A 1 92 ? 9.267 -2.057 2.185 1.00 97.06 92 THR A C 1
ATOM 675 O O . THR A 1 92 ? 9.515 -1.756 1.022 1.00 97.06 92 THR A O 1
ATOM 678 N N . PHE A 1 93 ? 8.030 -2.015 2.665 1.00 98.12 93 PHE A N 1
ATOM 679 C CA . PHE A 1 93 ? 6.855 -1.823 1.836 1.00 98.12 93 PHE A CA 1
ATOM 680 C C . PHE A 1 93 ? 6.063 -0.582 2.241 1.00 98.12 93 PHE A C 1
ATOM 682 O O . PHE A 1 93 ? 5.885 -0.259 3.410 1.00 98.12 93 PHE A O 1
ATOM 689 N N . SER A 1 94 ? 5.547 0.136 1.249 1.00 96.94 94 SER A N 1
ATOM 690 C CA . SER A 1 94 ? 4.706 1.312 1.470 1.00 96.94 94 SER A CA 1
ATOM 691 C C . SER A 1 94 ? 3.694 1.493 0.340 1.00 96.94 94 SER A C 1
ATOM 693 O O . SER A 1 94 ? 3.939 1.054 -0.786 1.00 96.94 94 SER A O 1
ATOM 695 N N . PRO A 1 95 ? 2.529 2.100 0.607 1.00 95.75 95 PRO A N 1
ATOM 696 C CA . PRO A 1 95 ? 1.611 2.500 -0.440 1.00 95.75 95 PRO A CA 1
ATOM 697 C C . PRO A 1 95 ? 2.036 3.845 -1.033 1.00 95.75 95 PRO A C 1
ATOM 699 O O . PRO A 1 95 ? 2.360 4.784 -0.309 1.00 95.75 95 PRO A O 1
ATOM 702 N N . ASP A 1 96 ? 1.951 3.954 -2.351 1.00 93.44 96 ASP A N 1
ATOM 703 C CA . ASP A 1 96 ? 1.972 5.221 -3.072 1.00 93.44 96 ASP A CA 1
ATOM 704 C C . ASP A 1 96 ? 0.576 5.508 -3.626 1.00 93.44 96 ASP A C 1
ATOM 706 O O . ASP A 1 96 ? -0.062 4.648 -4.248 1.00 93.44 96 ASP A O 1
ATOM 710 N N . LEU A 1 97 ? 0.082 6.712 -3.343 1.00 94.00 97 LEU A N 1
ATOM 711 C CA . LEU A 1 97 ? -1.271 7.147 -3.660 1.00 94.00 97 LEU A CA 1
ATOM 712 C C . LEU A 1 97 ? -1.197 8.334 -4.610 1.00 94.00 97 LEU A C 1
ATOM 714 O O . LEU A 1 97 ? -0.686 9.401 -4.264 1.00 94.00 97 LEU A O 1
ATOM 718 N N . LYS A 1 98 ? -1.786 8.187 -5.798 1.00 89.69 98 LYS A N 1
ATOM 719 C CA . LYS A 1 98 ? -1.910 9.317 -6.717 1.00 89.69 98 LYS A CA 1
ATOM 720 C C . LYS A 1 98 ? -2.810 10.400 -6.119 1.00 89.69 98 LYS A C 1
ATOM 722 O O . LYS A 1 98 ? -3.918 10.121 -5.659 1.00 89.69 98 LYS A O 1
ATOM 727 N N . THR A 1 99 ? -2.363 11.649 -6.217 1.00 85.69 99 THR A N 1
ATOM 728 C CA . THR A 1 99 ? -3.122 12.850 -5.840 1.00 85.69 99 THR A CA 1
ATOM 729 C C . THR A 1 99 ? -3.749 13.537 -7.070 1.00 85.69 99 THR A C 1
ATOM 731 O O . THR A 1 99 ? -3.482 13.169 -8.219 1.00 85.69 99 THR A O 1
ATOM 734 N N . GLY A 1 100 ? -4.622 14.531 -6.852 1.00 83.75 100 GLY A N 1
ATOM 735 C CA . GLY A 1 100 ? -5.286 15.296 -7.921 1.00 83.75 100 GLY A CA 1
ATOM 736 C C . GLY A 1 100 ? -6.635 14.709 -8.357 1.00 83.75 100 GLY A C 1
ATOM 737 O O . GLY A 1 100 ? -7.408 14.242 -7.526 1.00 83.75 100 GLY A O 1
ATOM 738 N N . SER A 1 101 ? -6.956 14.749 -9.655 1.00 80.56 101 SER A N 1
ATOM 739 C CA . SER A 1 101 ? -8.173 14.102 -10.168 1.00 80.56 101 SER A CA 1
ATOM 740 C C . SER A 1 101 ? -8.044 12.577 -10.081 1.00 80.56 101 SER A C 1
ATOM 742 O O . SER A 1 101 ? -7.027 12.015 -10.492 1.00 80.56 101 SER A O 1
ATOM 744 N N . ASN A 1 102 ? -9.074 11.908 -9.551 1.00 79.62 102 ASN A N 1
ATOM 745 C CA . ASN A 1 102 ? -9.072 10.478 -9.208 1.00 79.62 102 ASN A CA 1
ATOM 746 C C . ASN A 1 102 ? -7.969 10.113 -8.197 1.00 79.62 102 ASN A C 1
ATOM 748 O O . ASN A 1 102 ? -6.906 9.611 -8.567 1.00 79.62 102 ASN A O 1
ATOM 752 N N . VAL A 1 103 ? -8.238 10.404 -6.922 1.00 88.88 103 VAL A N 1
ATOM 753 C CA . VAL A 1 103 ? -7.332 10.146 -5.794 1.00 88.88 103 VAL A CA 1
ATOM 754 C C . VAL A 1 103 ? -7.334 8.658 -5.449 1.00 88.88 103 VAL A C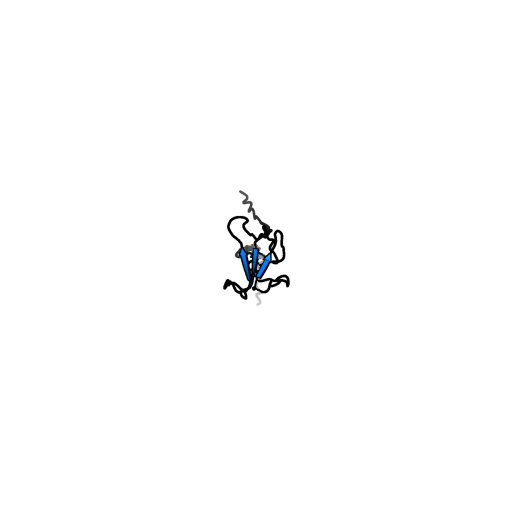 1
ATOM 756 O O . VAL A 1 103 ? -8.399 8.089 -5.197 1.00 88.88 103 VAL A O 1
ATOM 759 N N . GLY A 1 104 ? -6.151 8.041 -5.424 1.00 93.56 104 GLY A N 1
ATOM 760 C CA . GLY A 1 104 ? -5.978 6.669 -4.947 1.00 93.56 104 GLY A CA 1
ATOM 761 C C . GLY A 1 104 ? -6.220 6.580 -3.439 1.00 93.56 104 GLY A C 1
ATOM 762 O O . GLY A 1 104 ? -5.950 7.527 -2.704 1.00 93.56 104 GLY A O 1
ATOM 763 N N . GLY A 1 105 ? -6.722 5.447 -2.953 1.00 95.69 105 GLY A N 1
ATOM 764 C CA . GLY A 1 105 ? -6.992 5.287 -1.527 1.00 95.69 105 GLY A CA 1
ATOM 765 C C . GLY A 1 105 ? -7.005 3.839 -1.073 1.00 95.69 105 GLY A C 1
ATOM 766 O O . GLY A 1 105 ? -7.200 2.922 -1.871 1.00 95.69 105 GLY A O 1
ATOM 767 N N . LEU A 1 106 ? -6.790 3.659 0.227 1.00 97.12 106 LEU A N 1
ATOM 768 C CA . LEU A 1 106 ? -6.838 2.383 0.925 1.00 97.12 106 LEU A CA 1
ATOM 769 C C . LEU A 1 106 ? -7.819 2.495 2.089 1.00 97.12 106 LEU A C 1
ATOM 771 O O . LEU A 1 106 ? -7.840 3.499 2.799 1.00 97.12 106 LEU A O 1
ATOM 775 N N . ALA A 1 107 ? -8.619 1.455 2.282 1.00 97.19 107 ALA A N 1
ATOM 776 C CA . ALA A 1 107 ? -9.578 1.359 3.367 1.00 97.19 107 ALA A CA 1
ATOM 777 C C . ALA A 1 107 ? -9.443 0.027 4.102 1.00 97.19 107 ALA A C 1
ATOM 779 O O . ALA A 1 107 ? -9.152 -1.013 3.509 1.00 97.19 107 ALA A O 1
ATOM 780 N N . GLN A 1 108 ? -9.707 0.083 5.401 1.00 97.12 108 GLN A N 1
ATOM 781 C CA . GLN A 1 108 ? -9.857 -1.063 6.282 1.00 97.12 108 GLN A CA 1
ATOM 782 C C . GLN A 1 108 ? -11.050 -0.796 7.200 1.00 97.12 108 GLN A C 1
ATOM 784 O O . GLN A 1 108 ? -11.207 0.308 7.722 1.00 97.12 108 GLN A O 1
ATOM 789 N N . THR A 1 109 ? -11.891 -1.806 7.406 1.00 93.88 109 THR A N 1
ATOM 790 C CA . THR A 1 109 ? -12.960 -1.751 8.407 1.00 93.88 109 THR A CA 1
ATOM 791 C C . THR A 1 109 ? -12.422 -2.250 9.739 1.00 93.88 109 THR A C 1
ATOM 793 O O . THR A 1 109 ? -11.912 -3.366 9.826 1.00 93.88 109 THR A O 1
ATOM 796 N N . ILE A 1 110 ? -12.566 -1.435 10.782 1.00 91.62 110 ILE A N 1
ATOM 797 C CA . ILE A 1 110 ? -12.151 -1.777 12.141 1.00 91.62 110 ILE A CA 1
ATOM 798 C C . ILE A 1 110 ? -13.401 -2.043 12.972 1.00 91.62 110 ILE A C 1
ATOM 800 O O . ILE A 1 110 ? -14.238 -1.159 13.142 1.00 91.62 110 ILE A O 1
ATOM 804 N N . ASN A 1 111 ? -13.512 -3.254 13.513 1.00 86.81 111 ASN A N 1
ATOM 805 C CA . ASN A 1 111 ? -14.594 -3.617 14.421 1.00 86.81 111 ASN A CA 1
ATOM 806 C C . ASN A 1 111 ? -14.121 -3.430 15.866 1.00 86.81 111 ASN A C 1
ATOM 808 O O . ASN A 1 111 ? -13.133 -4.042 16.271 1.00 86.81 111 ASN A O 1
ATOM 812 N N . ILE A 1 112 ? -14.827 -2.602 16.639 1.00 83.25 112 ILE A N 1
ATOM 813 C CA . ILE A 1 112 ? -14.553 -2.382 18.064 1.00 83.25 112 ILE A CA 1
ATOM 814 C C . ILE A 1 112 ? -15.741 -2.805 18.921 1.00 83.25 112 ILE A C 1
ATOM 816 O O . ILE A 1 112 ? -16.893 -2.584 18.553 1.00 83.25 112 ILE A O 1
ATOM 820 N N . ILE A 1 113 ? -15.450 -3.387 20.084 1.00 78.81 113 ILE A N 1
ATOM 821 C CA . ILE A 1 113 ? -16.434 -3.644 21.137 1.00 78.81 113 ILE A CA 1
ATOM 822 C C . ILE A 1 113 ? -16.180 -2.619 22.239 1.00 78.81 113 ILE A C 1
ATOM 824 O O . ILE A 1 113 ? -15.085 -2.570 22.799 1.00 78.81 113 ILE A O 1
ATOM 828 N N . ILE A 1 114 ? -17.181 -1.790 22.531 1.00 76.94 114 ILE A N 1
ATOM 829 C CA . ILE A 1 114 ? -17.125 -0.811 23.618 1.00 76.94 114 ILE A CA 1
ATOM 830 C C . ILE A 1 114 ? -17.837 -1.419 24.823 1.00 76.94 114 ILE A C 1
ATOM 832 O O . ILE A 1 114 ? -19.048 -1.630 24.789 1.00 76.94 114 ILE A O 1
ATOM 836 N N . THR A 1 115 ? -17.093 -1.674 25.894 1.00 74.00 115 THR A N 1
ATOM 837 C CA . THR A 1 115 ? -17.672 -2.059 27.184 1.00 74.00 115 THR A CA 1
ATOM 838 C C . THR A 1 115 ? -17.843 -0.807 28.035 1.00 74.00 115 THR A C 1
ATOM 840 O O . THR A 1 115 ? -16.860 -0.135 28.342 1.00 74.00 115 THR A O 1
ATOM 843 N N . VAL A 1 116 ? -19.078 -0.494 28.430 1.00 75.94 116 VAL A N 1
ATOM 844 C CA . VAL A 1 116 ? -19.375 0.580 29.390 1.00 75.94 116 VAL A CA 1
ATOM 845 C C . VAL A 1 116 ? -19.701 -0.063 30.735 1.00 75.94 116 VAL A C 1
ATOM 847 O O . VAL A 1 116 ? -20.678 -0.800 30.834 1.00 75.94 116 VAL A O 1
ATOM 850 N N . ASN A 1 117 ? -18.901 0.217 31.766 1.00 71.62 117 ASN A N 1
ATOM 851 C CA . ASN A 1 117 ? -19.292 -0.060 33.149 1.00 71.62 117 ASN A CA 1
ATOM 852 C C . ASN A 1 117 ? -20.115 1.126 33.653 1.00 71.62 117 ASN A C 1
ATOM 854 O O . ASN A 1 117 ? -19.605 2.241 33.738 1.00 71.62 117 ASN A O 1
ATOM 858 N N . ILE A 1 118 ? -21.393 0.888 33.944 1.00 72.94 118 ILE A N 1
ATOM 859 C CA . ILE A 1 118 ? -22.240 1.861 34.632 1.00 72.94 118 ILE A CA 1
ATOM 860 C C . ILE A 1 118 ? -22.239 1.475 36.106 1.00 72.94 118 ILE A C 1
ATOM 862 O O . ILE A 1 118 ? -22.898 0.514 36.502 1.00 72.94 118 ILE A O 1
ATOM 866 N N . ASP A 1 119 ? -21.498 2.229 36.910 1.00 73.44 119 ASP A N 1
ATOM 867 C CA . ASP A 1 119 ? -21.558 2.103 38.359 1.00 73.44 119 ASP A CA 1
ATOM 868 C C . ASP A 1 119 ? -22.854 2.762 38.848 1.00 73.44 119 ASP A C 1
ATOM 870 O O . ASP A 1 119 ? -22.986 3.986 38.905 1.00 73.44 119 ASP A O 1
ATOM 874 N N . CYS A 1 120 ? -23.854 1.943 39.175 1.00 65.25 120 CYS A N 1
ATOM 875 C CA . CYS A 1 120 ? -25.065 2.414 39.837 1.00 65.25 120 CYS A CA 1
ATOM 876 C C . CYS A 1 120 ? -24.754 2.719 41.310 1.00 65.25 120 CYS A C 1
ATOM 878 O O . CYS A 1 120 ? -24.852 1.837 42.166 1.00 65.25 120 CYS A O 1
ATOM 880 N N . TYR A 1 121 ? -24.405 3.969 41.623 1.00 59.38 121 TYR A N 1
ATOM 881 C CA . TYR A 1 121 ? -24.408 4.450 43.004 1.00 59.38 121 TYR A CA 1
ATOM 882 C C . TYR A 1 121 ? -25.854 4.465 43.516 1.00 59.38 121 TYR A C 1
ATOM 884 O O . TYR A 1 121 ? -26.676 5.254 43.053 1.00 59.38 121 TYR A O 1
ATOM 892 N N . HIS A 1 122 ? -26.176 3.565 44.445 1.00 53.81 122 HIS A N 1
ATOM 893 C CA . HIS A 1 122 ? -27.422 3.648 45.202 1.00 53.81 122 HIS A CA 1
ATOM 894 C C . HIS A 1 122 ? -27.303 4.808 46.200 1.00 53.81 122 HIS A C 1
ATOM 896 O O . HIS A 1 122 ? -26.389 4.813 47.027 1.00 53.81 122 HIS A O 1
ATOM 902 N N . LEU A 1 123 ? -28.203 5.787 46.063 1.00 53.22 123 LEU A N 1
ATOM 903 C CA . LEU A 1 123 ? -28.485 6.832 47.052 1.00 53.22 123 LEU A CA 1
ATOM 904 C C . LEU A 1 123 ? -29.432 6.299 48.131 1.00 53.22 123 LEU A C 1
ATOM 906 O O . LEU A 1 123 ? -30.319 5.489 47.772 1.00 53.22 123 LEU A O 1
#

Foldseek 3Di:
DDDDDDDDPDPPPPDPPDPPPPPPPPPDPPDPDPQQDCPVLAPQVVLFDDPPQQKDFDAAQDCRRPQKGKHHGAKIWGFCSGPPNDQDPSHGIDIDWDDDPTTIDIDGDGDDDDDDDDPPDDD

Organism: NCBI:txid423474

Secondary structure (DSSP, 8-state):
------------------------------------TTTTS---TTT----SSSEEEE-TT---STT-EEEES-EEEEETT-TT----TTSSEEEEE--SSS--EEE----------------

Sequence (123 aa):
MKFSEGKSYLSKLAIASSIVTINALAIAPSQAMNLIQNGSFENINGTFVNNGAGFMPLGNGSTVIPGWTTTNPFVAWISDSNGFGVRTPFGTFSPDLKTGSNVGGLAQTINIIITVNIDCYHL

pLDDT: mean 80.65, std 19.62, range [37.0, 98.12]

Radius of gyration: 33.99 Å; chains: 1; bounding box: 43×47×116 Å